Protein AF-A0A1I5GK08-F1 (afdb_monomer)

Foldseek 3Di:
DPPPPPPPPPVVLVVVLCVVLVVVLVVLLVVLCVVCVPDDPVVSCVVSVVVSVCCCVPPVVVVSVVVVVVVVVVPD

Organism: NCBI:txid655353

InterPro domains:
  IPR060381 Y2318, C-terminal domain [PF27539] (8-71)

Structure (mmCIF, N/CA/C/O backbone):
data_AF-A0A1I5GK08-F1
#
_entry.id   AF-A0A1I5GK08-F1
#
loop_
_atom_site.group_PDB
_atom_site.id
_atom_site.type_symbol
_atom_site.label_atom_id
_atom_site.label_alt_id
_atom_site.label_comp_id
_atom_site.label_asym_id
_atom_site.label_entity_id
_atom_site.label_seq_id
_atom_site.pdbx_PDB_ins_code
_atom_site.Cartn_x
_atom_site.Cartn_y
_atom_site.Cartn_z
_atom_site.occupancy
_atom_site.B_iso_or_equiv
_atom_site.auth_seq_id
_atom_site.auth_comp_id
_atom_site.auth_asym_id
_atom_site.auth_atom_id
_atom_site.pdbx_PDB_model_num
ATOM 1 N N . MET A 1 1 ? 11.603 21.157 -35.165 1.00 45.84 1 MET A N 1
ATOM 2 C CA . MET A 1 1 ? 10.708 20.071 -34.702 1.00 45.84 1 MET A CA 1
ATOM 3 C C . MET A 1 1 ? 11.305 19.467 -33.439 1.00 45.84 1 MET A C 1
ATOM 5 O O . MET A 1 1 ? 12.210 18.651 -33.532 1.00 45.84 1 MET A O 1
ATOM 9 N N . ASN A 1 2 ? 10.859 19.907 -32.258 1.00 38.72 2 ASN A N 1
ATOM 10 C CA . ASN A 1 2 ? 11.324 19.341 -30.989 1.00 38.72 2 ASN A CA 1
ATOM 11 C C . ASN A 1 2 ? 10.663 17.977 -30.785 1.00 38.72 2 ASN A C 1
ATOM 13 O O . ASN A 1 2 ? 9.553 17.886 -30.264 1.00 38.72 2 ASN A O 1
ATOM 17 N N . MET A 1 3 ? 11.341 16.915 -31.212 1.00 50.69 3 MET A N 1
ATOM 18 C CA . MET A 1 3 ? 10.997 15.555 -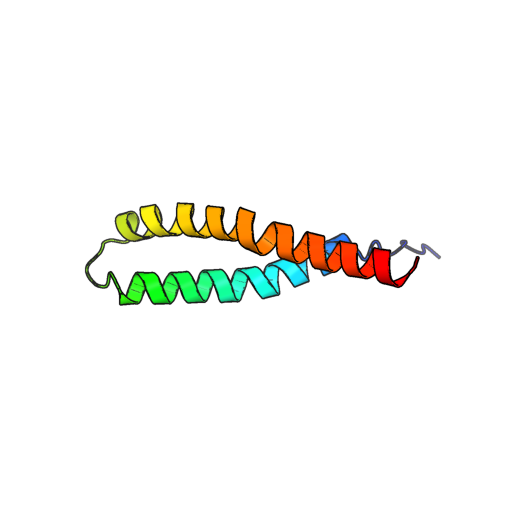30.819 1.00 50.69 3 MET A CA 1
ATOM 19 C C . MET A 1 3 ? 11.385 15.396 -29.350 1.00 50.69 3 MET A C 1
ATOM 21 O O . MET A 1 3 ? 12.495 14.982 -29.020 1.00 50.69 3 MET A O 1
ATOM 25 N N . THR A 1 4 ? 10.488 15.782 -28.444 1.00 57.59 4 THR A N 1
ATOM 26 C CA . THR A 1 4 ? 10.602 15.416 -27.035 1.00 57.59 4 THR A CA 1
ATOM 27 C C . THR A 1 4 ? 10.534 13.896 -26.975 1.00 57.59 4 THR A C 1
ATOM 29 O O . THR A 1 4 ? 9.470 13.291 -27.088 1.00 57.59 4 THR A O 1
ATOM 32 N N . ALA A 1 5 ? 11.706 13.267 -26.883 1.00 54.84 5 ALA A N 1
ATOM 33 C CA . ALA A 1 5 ? 11.856 11.836 -26.702 1.00 54.84 5 ALA A CA 1
ATOM 34 C C . ALA A 1 5 ? 10.978 11.417 -25.517 1.00 54.84 5 ALA A C 1
ATOM 36 O O . ALA A 1 5 ? 11.282 11.687 -24.353 1.00 54.84 5 ALA A O 1
ATOM 37 N N . ARG A 1 6 ? 9.821 10.833 -25.834 1.00 56.91 6 ARG A N 1
ATOM 38 C CA . ARG A 1 6 ? 8.808 10.398 -24.879 1.00 56.91 6 ARG A CA 1
ATOM 39 C C . ARG A 1 6 ? 9.485 9.368 -23.990 1.00 56.91 6 ARG A C 1
ATOM 41 O O . ARG A 1 6 ? 9.642 8.246 -24.436 1.00 56.91 6 ARG A O 1
ATOM 48 N N . LYS A 1 7 ? 9.923 9.724 -22.775 1.00 53.66 7 LYS A N 1
ATOM 49 C CA . LYS A 1 7 ? 10.351 8.758 -21.745 1.00 53.66 7 LYS A CA 1
ATOM 50 C C . LYS A 1 7 ? 9.091 8.006 -21.291 1.00 53.66 7 LYS A C 1
ATOM 52 O O . LYS A 1 7 ? 8.379 8.524 -20.431 1.00 53.66 7 LYS A O 1
ATOM 57 N N . PRO A 1 8 ? 8.751 6.817 -21.830 1.00 53.47 8 PRO A N 1
ATOM 58 C CA . PRO A 1 8 ? 7.457 6.190 -21.602 1.00 53.47 8 PRO A CA 1
ATOM 59 C C . PRO A 1 8 ? 7.547 5.087 -20.538 1.00 53.47 8 PRO A C 1
ATOM 61 O O . PRO A 1 8 ? 6.656 4.250 -20.443 1.00 53.47 8 PRO A O 1
ATOM 64 N N . SER A 1 9 ? 8.618 5.051 -19.743 1.00 65.06 9 SER A N 1
ATOM 65 C CA . SER A 1 9 ? 8.862 3.990 -18.764 1.00 65.06 9 SER A CA 1
ATOM 66 C C . SER A 1 9 ? 8.294 4.334 -17.386 1.00 65.06 9 SER A C 1
ATOM 68 O O . SER A 1 9 ? 7.559 3.535 -16.819 1.00 65.06 9 SER A O 1
ATOM 70 N N . ARG A 1 10 ? 8.539 5.548 -16.872 1.00 65.38 10 ARG A N 1
ATOM 71 C CA . ARG A 1 10 ? 8.121 5.938 -15.508 1.00 65.38 10 ARG A CA 1
ATOM 72 C C . ARG A 1 10 ? 6.605 6.089 -15.354 1.00 65.38 10 ARG A C 1
ATOM 74 O O . ARG A 1 10 ? 6.052 5.637 -14.361 1.00 65.38 10 ARG A O 1
ATOM 81 N N . ALA A 1 11 ? 5.926 6.664 -16.347 1.00 71.06 11 ALA A N 1
ATOM 82 C CA . ALA A 1 11 ? 4.474 6.850 -16.297 1.00 71.06 11 ALA A CA 1
ATOM 83 C C . ALA A 1 11 ? 3.703 5.522 -16.412 1.00 71.06 11 ALA A C 1
ATOM 85 O O . ALA A 1 11 ? 2.753 5.295 -15.670 1.00 71.06 11 ALA A O 1
ATOM 86 N N . ARG A 1 12 ? 4.138 4.611 -17.298 1.00 70.06 12 ARG A N 1
ATOM 87 C CA . ARG A 1 12 ? 3.547 3.264 -17.410 1.00 70.06 12 ARG A CA 1
ATOM 88 C C . ARG A 1 12 ? 3.774 2.439 -16.147 1.00 70.06 12 ARG A C 1
ATOM 90 O O . ARG A 1 12 ? 2.864 1.758 -15.695 1.00 70.06 12 ARG A O 1
ATOM 97 N N . PHE A 1 13 ? 4.964 2.548 -15.563 1.00 71.94 13 PHE A N 1
ATOM 98 C CA . PHE A 1 13 ? 5.301 1.920 -14.291 1.00 71.94 13 PHE A CA 1
ATOM 99 C C . PHE A 1 13 ? 4.407 2.422 -13.151 1.00 71.94 13 PHE A C 1
ATOM 101 O O . PHE A 1 13 ? 3.809 1.616 -12.444 1.00 71.94 13 PHE A O 1
ATOM 108 N N 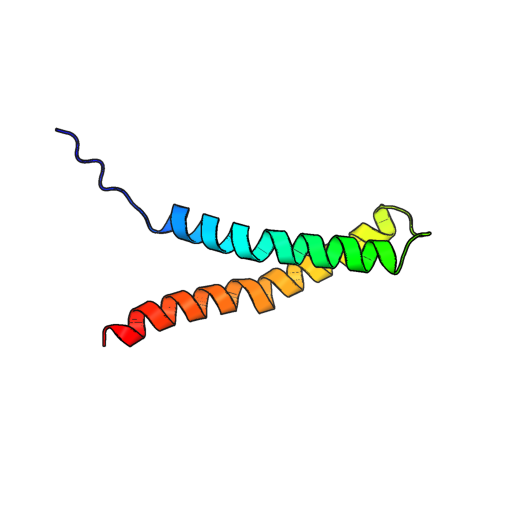. ALA A 1 14 ? 4.237 3.743 -13.032 1.00 77.50 14 ALA A N 1
ATOM 109 C CA . ALA A 1 14 ? 3.351 4.347 -12.041 1.00 77.50 14 ALA A CA 1
ATOM 110 C C . ALA A 1 14 ? 1.884 3.927 -12.230 1.00 77.50 14 ALA A C 1
ATOM 112 O O . ALA A 1 14 ? 1.218 3.613 -11.251 1.00 77.50 14 ALA A O 1
ATOM 113 N N . LEU A 1 15 ? 1.392 3.852 -13.472 1.00 80.19 15 LEU A N 1
ATOM 114 C CA . LEU A 1 15 ? 0.042 3.353 -13.761 1.00 80.19 15 LEU A CA 1
ATOM 115 C C . LEU A 1 15 ? -0.134 1.884 -13.368 1.00 80.19 15 LEU A C 1
ATOM 117 O O . LEU A 1 15 ? -1.165 1.524 -12.811 1.00 80.19 15 LEU A O 1
ATOM 121 N N . MET A 1 16 ? 0.865 1.040 -13.630 1.00 77.88 16 MET A N 1
ATOM 122 C CA . MET A 1 16 ? 0.803 -0.379 -13.279 1.00 77.88 16 MET A CA 1
ATOM 123 C C . MET A 1 16 ? 0.845 -0.588 -11.760 1.00 77.88 16 MET A C 1
ATOM 125 O O . MET A 1 16 ? 0.106 -1.423 -11.246 1.00 77.88 16 MET A O 1
ATOM 129 N N . ILE A 1 17 ? 1.641 0.219 -11.044 1.00 78.88 17 ILE A N 1
ATOM 130 C CA . ILE A 1 17 ? 1.608 0.306 -9.578 1.00 78.88 17 ILE A CA 1
ATOM 131 C C . ILE A 1 17 ? 0.222 0.719 -9.117 1.00 78.88 17 ILE A C 1
ATOM 133 O O . ILE A 1 17 ? -0.368 0.014 -8.313 1.00 78.88 17 ILE A O 1
ATOM 137 N N . LEU A 1 18 ? -0.304 1.836 -9.621 1.00 81.44 18 LEU A N 1
ATOM 138 C CA . LEU A 1 18 ? -1.596 2.375 -9.207 1.00 81.44 18 LEU A CA 1
ATOM 139 C C . LEU A 1 18 ? -2.700 1.325 -9.371 1.00 81.44 18 LEU A C 1
ATOM 141 O O . LEU A 1 18 ? -3.476 1.100 -8.449 1.00 81.44 18 LEU A O 1
ATOM 145 N N . LEU A 1 19 ? -2.718 0.642 -10.516 1.00 84.69 19 LEU A N 1
ATOM 146 C CA . LEU A 1 19 ? -3.717 -0.368 -10.842 1.00 84.69 19 LEU A CA 1
ATOM 147 C C . LEU A 1 19 ? -3.645 -1.604 -9.931 1.00 84.69 19 LEU A C 1
ATOM 149 O O . LEU A 1 19 ? -4.664 -2.251 -9.730 1.00 84.69 19 LEU A O 1
ATOM 153 N N . PHE A 1 20 ? -2.479 -1.922 -9.362 1.00 80.19 20 PHE A N 1
ATOM 154 C CA . PHE A 1 20 ? -2.311 -3.026 -8.406 1.00 80.19 20 PHE A CA 1
ATOM 155 C C . PHE A 1 20 ? -2.473 -2.592 -6.943 1.00 80.19 20 PHE A C 1
ATOM 157 O O . PHE A 1 20 ? -3.129 -3.276 -6.162 1.00 80.19 20 PHE A O 1
ATOM 164 N N . VAL A 1 21 ? -1.895 -1.448 -6.568 1.00 81.56 21 VAL A N 1
ATOM 165 C CA . VAL A 1 21 ? -1.969 -0.865 -5.221 1.00 81.56 21 VAL A CA 1
ATOM 166 C C . VAL A 1 21 ? -3.410 -0.553 -4.867 1.00 81.56 21 VAL A C 1
ATOM 168 O O . VAL A 1 21 ? -3.847 -0.908 -3.780 1.00 81.56 21 VAL A O 1
ATOM 171 N N . TYR A 1 22 ? -4.135 0.120 -5.763 1.00 82.81 22 TYR A N 1
ATOM 172 C CA . TYR A 1 22 ? -5.475 0.616 -5.477 1.00 82.81 22 TYR A CA 1
ATOM 173 C C . TYR A 1 22 ? -6.431 -0.501 -5.030 1.00 82.81 22 TYR A C 1
ATOM 175 O O . TYR A 1 22 ? -6.919 -0.418 -3.904 1.00 82.81 22 TYR A O 1
ATOM 183 N N . PRO A 1 23 ? -6.644 -1.588 -5.801 1.00 86.62 23 PRO A N 1
ATOM 184 C CA . PRO A 1 23 ? -7.525 -2.667 -5.363 1.00 86.62 23 PRO A CA 1
ATOM 185 C C . PRO A 1 23 ? -7.004 -3.388 -4.117 1.00 86.62 23 PRO A C 1
ATOM 187 O O . PRO A 1 23 ? -7.812 -3.792 -3.285 1.00 86.62 23 PRO A O 1
ATOM 190 N N . LEU A 1 24 ? -5.684 -3.524 -3.948 1.00 84.12 24 LEU A N 1
ATOM 191 C CA . LEU A 1 24 ? -5.105 -4.156 -2.763 1.00 84.12 24 LEU A CA 1
ATOM 192 C C . LEU A 1 24 ? -5.389 -3.344 -1.493 1.00 84.12 24 LEU A C 1
ATOM 194 O O . LEU A 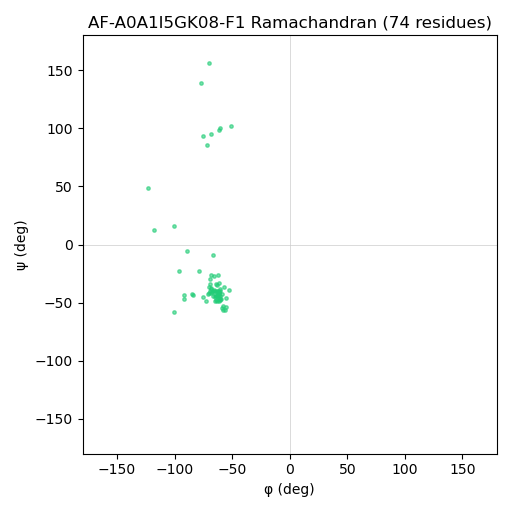1 24 ? -5.869 -3.893 -0.502 1.00 84.12 24 LEU A O 1
ATOM 198 N N . VAL A 1 25 ? -5.139 -2.034 -1.536 1.00 84.19 25 VAL A N 1
ATOM 199 C CA . VAL A 1 25 ? -5.423 -1.117 -0.427 1.00 84.19 25 VAL A CA 1
ATOM 200 C C . VAL A 1 25 ? -6.919 -1.080 -0.147 1.00 84.19 25 VAL A C 1
ATOM 202 O O . VAL A 1 25 ? -7.312 -1.174 1.010 1.00 84.19 25 VAL A O 1
ATOM 205 N N . THR A 1 26 ? -7.760 -1.007 -1.180 1.00 87.88 26 THR A N 1
ATOM 206 C CA . THR A 1 26 ? -9.219 -1.021 -1.030 1.00 87.88 26 THR A CA 1
ATOM 207 C C . THR A 1 26 ? -9.712 -2.314 -0.378 1.00 87.88 26 THR A C 1
ATOM 209 O O . THR A 1 26 ? -10.478 -2.247 0.579 1.00 87.88 26 THR A O 1
ATOM 212 N N . LEU A 1 27 ? -9.253 -3.489 -0.821 1.00 88.69 27 LEU A N 1
ATOM 213 C CA . LEU A 1 27 ? -9.628 -4.772 -0.210 1.00 88.69 27 LEU A CA 1
ATOM 214 C C . LEU A 1 27 ? -9.211 -4.854 1.257 1.00 88.69 27 LEU A C 1
ATOM 216 O O . LEU A 1 27 ? -10.006 -5.264 2.100 1.00 88.69 27 LEU A O 1
ATOM 220 N N . LEU A 1 28 ? -7.988 -4.428 1.569 1.00 84.88 28 LEU A N 1
ATOM 221 C CA . LEU A 1 28 ? -7.496 -4.373 2.942 1.00 84.88 28 LEU A CA 1
ATOM 222 C C . LEU A 1 28 ? -8.307 -3.409 3.802 1.00 84.88 28 LEU A C 1
ATOM 224 O O . LEU A 1 28 ? -8.666 -3.748 4.927 1.00 84.88 28 LEU A O 1
ATOM 228 N N . LEU A 1 29 ? -8.633 -2.234 3.265 1.00 83.81 29 LEU A N 1
ATOM 229 C CA . LEU A 1 29 ? -9.456 -1.234 3.933 1.00 83.81 29 LEU A CA 1
ATOM 230 C C . LEU A 1 29 ? -10.826 -1.817 4.292 1.00 83.81 29 LEU A C 1
ATOM 232 O O . LEU A 1 29 ? -11.224 -1.763 5.454 1.00 83.81 29 LEU A O 1
ATOM 236 N N . TYR A 1 30 ? -11.521 -2.399 3.314 1.00 87.38 30 TYR A N 1
ATOM 237 C CA . TYR A 1 30 ? -12.844 -2.987 3.520 1.00 87.38 30 TYR A CA 1
ATOM 238 C C . TYR A 1 30 ? -12.796 -4.216 4.432 1.00 87.38 30 TYR A C 1
ATOM 240 O O . TYR A 1 30 ? -13.650 -4.345 5.304 1.00 87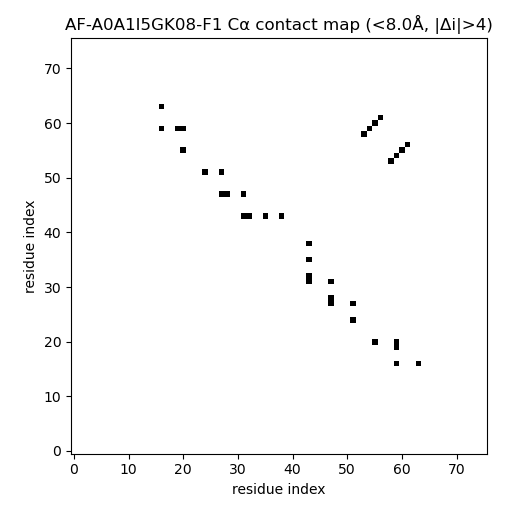.38 30 TYR A O 1
ATOM 248 N N . GLY A 1 31 ? -11.787 -5.079 4.292 1.00 88.31 31 GLY A N 1
ATOM 249 C CA . GLY A 1 31 ? -11.603 -6.250 5.151 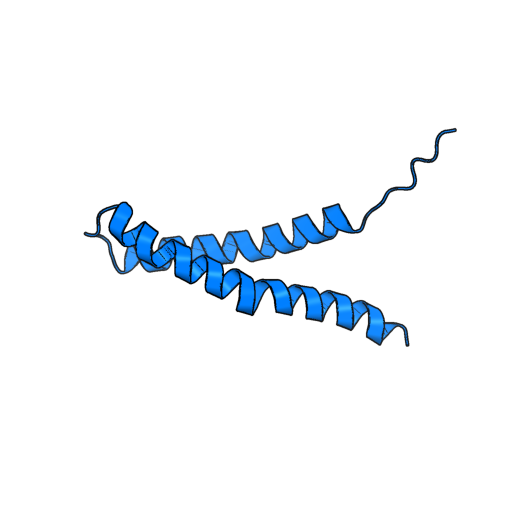1.00 88.31 31 GLY A CA 1
ATOM 250 C C . GLY A 1 31 ? -11.358 -5.862 6.609 1.00 88.31 31 GLY A C 1
ATOM 251 O O . GLY A 1 31 ? -12.052 -6.341 7.504 1.00 88.31 31 GLY A O 1
ATOM 252 N N . ILE A 1 32 ? -10.437 -4.926 6.856 1.00 83.00 32 ILE A N 1
ATOM 253 C CA . ILE A 1 32 ? -10.157 -4.424 8.208 1.00 83.00 32 ILE A CA 1
ATOM 254 C C . ILE A 1 32 ? -11.383 -3.704 8.772 1.00 83.00 32 ILE A C 1
ATOM 256 O O . ILE A 1 32 ? -11.744 -3.935 9.925 1.00 83.00 32 ILE A O 1
ATOM 260 N N . ALA A 1 33 ? -12.051 -2.861 7.979 1.00 81.50 33 ALA A N 1
ATOM 261 C CA . ALA A 1 33 ? -13.255 -2.153 8.412 1.00 81.50 33 ALA A CA 1
ATOM 262 C C . ALA A 1 33 ? -14.391 -3.119 8.792 1.00 81.50 33 ALA A C 1
ATOM 264 O O . ALA A 1 33 ? -15.048 -2.898 9.808 1.00 81.50 33 ALA A O 1
ATOM 265 N N . ALA A 1 34 ? -14.578 -4.201 8.029 1.00 83.19 34 ALA A N 1
ATOM 266 C CA . ALA A 1 34 ? -15.578 -5.231 8.300 1.00 83.19 34 ALA A CA 1
ATOM 267 C C . ALA A 1 34 ? -15.246 -6.076 9.540 1.00 83.19 34 ALA A C 1
ATOM 269 O O . ALA A 1 34 ? -16.151 -6.436 10.286 1.00 83.19 34 ALA A O 1
ATOM 270 N N . MET A 1 35 ? -13.965 -6.372 9.793 1.00 79.75 35 MET A N 1
ATOM 271 C CA . MET A 1 35 ? -13.551 -7.129 10.984 1.00 79.75 35 MET A CA 1
ATOM 272 C C . MET A 1 35 ? -13.496 -6.280 12.259 1.00 79.75 35 MET A C 1
ATOM 274 O O . MET A 1 35 ? -13.592 -6.812 13.363 1.00 79.75 35 MET A O 1
ATOM 278 N N . THR A 1 36 ? -13.351 -4.958 12.132 1.00 81.56 36 THR A N 1
ATOM 279 C CA . THR A 1 36 ? -13.197 -4.047 13.277 1.00 81.56 36 THR A CA 1
ATOM 280 C C . THR A 1 36 ? -14.250 -2.926 13.329 1.00 81.56 36 THR A C 1
ATOM 282 O O . THR A 1 36 ? -13.882 -1.768 13.539 1.00 81.56 36 THR A O 1
ATOM 285 N N . PRO A 1 37 ? -15.566 -3.198 13.188 1.00 73.81 37 PRO A N 1
ATOM 286 C CA . PRO A 1 37 ? -16.598 -2.166 13.009 1.00 73.81 37 PRO A CA 1
ATOM 287 C C . PRO A 1 37 ? -16.730 -1.191 14.192 1.00 73.81 37 PRO A C 1
ATOM 289 O O . PRO A 1 37 ? -17.057 -0.025 13.990 1.00 73.81 37 PRO A O 1
ATOM 292 N N . GLN A 1 38 ? -16.365 -1.624 15.397 1.00 78.00 38 GLN A N 1
ATOM 293 C CA . GLN A 1 38 ? -16.363 -0.814 16.623 1.00 78.00 38 GLN A CA 1
ATOM 294 C C . GLN A 1 38 ? -15.049 -0.055 16.899 1.00 78.00 38 GLN A C 1
ATOM 296 O O . GLN A 1 38 ? -14.972 0.702 17.862 1.00 78.00 38 GLN A O 1
ATOM 301 N N . TRP A 1 39 ? -13.999 -0.259 16.096 1.00 80.38 39 TRP A N 1
ATOM 302 C CA . TRP A 1 39 ? -12.703 0.389 16.327 1.00 80.38 39 TRP A CA 1
ATOM 303 C C . TRP A 1 39 ? -12.716 1.846 15.879 1.00 80.38 39 TRP A C 1
ATOM 305 O O . TRP A 1 39 ? -13.221 2.181 14.804 1.00 80.38 39 TRP A O 1
ATOM 315 N N . GLN A 1 40 ? -12.097 2.708 16.683 1.00 83.62 40 GLN A N 1
ATOM 316 C CA . GLN A 1 40 ? -11.878 4.096 16.298 1.00 83.62 40 GLN A CA 1
ATOM 317 C C . GLN A 1 40 ? -10.835 4.183 15.172 1.00 83.62 40 GLN A C 1
ATOM 319 O O . GLN A 1 40 ? -9.975 3.313 15.012 1.00 83.62 40 GLN A O 1
ATOM 324 N N . LEU A 1 41 ? -10.894 5.269 14.395 1.00 81.56 41 LEU A N 1
ATOM 325 C CA . LEU A 1 41 ? -10.082 5.458 13.187 1.00 81.56 41 LEU A CA 1
ATOM 326 C C . LEU A 1 41 ? -8.575 5.251 13.429 1.00 81.56 41 LEU A C 1
ATOM 328 O O . LEU A 1 41 ? -7.907 4.634 12.606 1.00 81.56 41 LEU A O 1
ATOM 332 N N . TRP A 1 42 ? -8.052 5.709 14.568 1.00 81.62 42 TRP A N 1
ATOM 333 C CA . TRP A 1 42 ? -6.636 5.588 14.931 1.00 81.62 42 TRP A CA 1
ATOM 334 C C . TRP A 1 42 ? -6.190 4.138 15.156 1.00 81.62 42 TRP A C 1
ATOM 336 O O . TRP A 1 42 ? -5.111 3.764 14.705 1.00 81.62 42 TRP A O 1
ATOM 346 N N . GLN A 1 43 ? -7.028 3.300 15.776 1.00 83.81 43 GLN A N 1
ATOM 347 C CA . GLN A 1 43 ? -6.721 1.882 16.001 1.00 83.81 43 GLN A CA 1
ATOM 348 C C . GLN A 1 43 ? -6.686 1.126 14.671 1.00 83.81 43 GLN A C 1
ATOM 350 O O . GLN A 1 43 ? -5.786 0.324 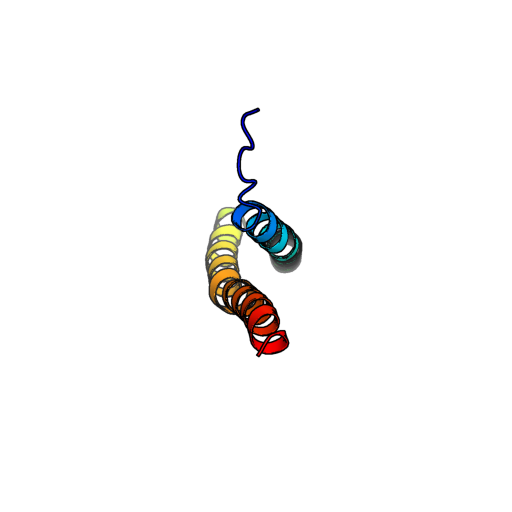14.422 1.00 83.81 43 GLN A O 1
ATOM 355 N N . ARG A 1 44 ? -7.633 1.433 13.773 1.00 83.81 44 ARG A N 1
ATOM 356 C CA . ARG A 1 44 ? -7.638 0.875 12.414 1.00 83.81 44 ARG A CA 1
ATOM 357 C C . ARG A 1 44 ? -6.428 1.342 11.616 1.00 83.81 44 ARG A C 1
ATOM 359 O O . ARG A 1 44 ? -5.784 0.518 10.981 1.00 83.81 44 ARG A O 1
ATOM 366 N N . ALA A 1 45 ? -6.097 2.633 11.668 1.00 83.06 45 ALA A N 1
ATOM 367 C CA . ALA A 1 45 ? -4.948 3.197 10.964 1.00 83.06 45 ALA A CA 1
ATOM 368 C C . ALA A 1 45 ? -3.626 2.585 11.451 1.00 83.06 45 ALA A C 1
ATOM 370 O O . ALA A 1 45 ? -2.770 2.253 10.633 1.00 83.06 45 ALA A O 1
ATOM 371 N N . MET A 1 46 ? -3.494 2.356 12.760 1.00 89.19 46 MET A N 1
ATOM 372 C CA . MET A 1 46 ? -2.305 1.748 13.358 1.00 89.19 46 MET A CA 1
ATOM 373 C C . MET A 1 46 ? -2.040 0.327 12.842 1.00 89.19 46 MET A C 1
ATOM 375 O O . MET A 1 46 ? -0.882 -0.045 12.701 1.00 89.19 46 MET A O 1
ATOM 379 N N . ILE A 1 47 ? -3.081 -0.449 12.517 1.00 86.00 47 ILE A N 1
ATOM 380 C CA . ILE A 1 47 ? -2.935 -1.778 11.892 1.00 86.00 47 ILE A CA 1
ATOM 381 C C . ILE A 1 47 ? -2.810 -1.668 10.373 1.00 86.00 47 ILE A C 1
ATOM 383 O O . ILE A 1 47 ? -1.998 -2.347 9.749 1.00 86.00 47 ILE A O 1
ATOM 387 N N . MET A 1 48 ? -3.616 -0.810 9.760 1.00 85.19 48 MET A N 1
ATOM 388 C CA . MET A 1 48 ? -3.710 -0.701 8.313 1.00 85.19 48 MET A CA 1
ATOM 389 C C . MET A 1 48 ? -2.408 -0.207 7.687 1.00 85.19 48 MET A C 1
ATOM 391 O O . MET A 1 48 ? -1.965 -0.774 6.694 1.00 85.19 48 MET A O 1
ATOM 395 N N . VAL A 1 49 ? -1.769 0.810 8.272 1.00 87.62 49 VAL A N 1
ATOM 396 C CA . VAL A 1 49 ? -0.516 1.378 7.754 1.00 87.62 49 VAL A CA 1
ATOM 397 C C . VAL A 1 49 ? 0.604 0.334 7.658 1.00 87.62 49 VAL A C 1
ATOM 399 O O . VAL A 1 49 ? 1.111 0.140 6.552 1.00 87.62 49 VAL A O 1
ATOM 402 N N . PRO A 1 50 ? 1.000 -0.379 8.732 1.00 90.38 50 PRO A N 1
ATOM 403 C CA . PRO A 1 50 ? 2.071 -1.366 8.637 1.00 90.38 50 PRO A CA 1
ATOM 404 C C . PRO A 1 50 ? 1.708 -2.515 7.696 1.00 90.38 50 PRO A C 1
ATOM 406 O O . PRO A 1 50 ? 2.572 -2.995 6.966 1.00 90.38 50 PRO A O 1
ATOM 409 N N . LEU A 1 51 ? 0.436 -2.914 7.642 1.00 87.75 51 LEU A N 1
ATOM 410 C CA . LEU A 1 51 ? -0.015 -3.969 6.740 1.00 87.75 51 LEU A CA 1
ATOM 411 C C . LEU A 1 51 ? 0.103 -3.535 5.270 1.00 87.75 51 LEU A C 1
ATOM 413 O O . LEU A 1 51 ? 0.640 -4.278 4.451 1.00 87.75 51 LEU A O 1
ATOM 417 N N . VAL A 1 52 ? -0.301 -2.303 4.942 1.00 86.00 52 VAL A N 1
ATOM 418 C CA . VAL A 1 52 ? -0.115 -1.719 3.605 1.00 86.00 52 VAL A CA 1
ATOM 419 C C . VAL A 1 52 ? 1.370 -1.609 3.254 1.00 86.00 52 VAL A C 1
ATOM 421 O O . VAL A 1 52 ? 1.738 -1.932 2.129 1.00 86.00 52 VAL A O 1
ATOM 424 N N . VAL A 1 53 ? 2.236 -1.217 4.195 1.00 88.62 53 VAL A N 1
ATOM 425 C CA . VAL A 1 53 ? 3.690 -1.134 3.964 1.00 88.62 53 VAL A CA 1
ATOM 426 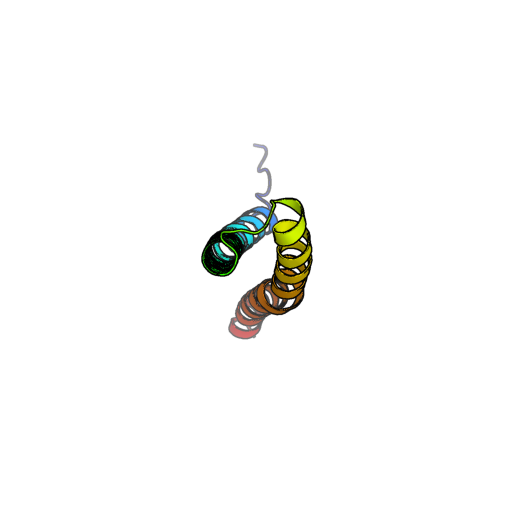C C . VAL A 1 53 ? 4.285 -2.514 3.681 1.00 88.62 53 VAL A C 1
ATOM 428 O O . VAL A 1 53 ? 4.996 -2.676 2.689 1.00 88.62 53 VAL A O 1
ATOM 431 N N . ILE A 1 54 ? 3.961 -3.524 4.494 1.00 88.88 54 ILE A N 1
ATOM 432 C CA . ILE A 1 54 ? 4.409 -4.907 4.276 1.00 88.88 54 ILE A CA 1
ATOM 433 C C . ILE A 1 54 ? 3.904 -5.405 2.920 1.00 88.88 54 ILE A C 1
ATOM 435 O O . ILE A 1 54 ? 4.687 -5.924 2.128 1.00 88.88 54 ILE A O 1
ATOM 439 N N . ALA A 1 55 ? 2.627 -5.193 2.601 1.00 84.94 55 ALA A N 1
ATOM 440 C CA . ALA A 1 55 ? 2.073 -5.601 1.318 1.00 84.94 55 ALA A CA 1
ATOM 441 C C . ALA A 1 55 ? 2.741 -4.866 0.143 1.00 84.94 55 ALA A C 1
ATOM 443 O O . ALA A 1 55 ? 3.062 -5.479 -0.871 1.00 84.94 55 ALA A O 1
ATOM 444 N N . MET A 1 56 ? 3.035 -3.572 0.270 1.00 82.75 56 MET A N 1
ATOM 445 C CA . MET A 1 56 ? 3.772 -2.839 -0.758 1.00 82.75 56 MET A CA 1
ATOM 446 C C . MET A 1 56 ? 5.171 -3.422 -0.982 1.00 82.75 56 MET A C 1
ATOM 448 O O . MET A 1 56 ? 5.549 -3.663 -2.129 1.00 82.75 56 MET A O 1
ATOM 452 N N . VAL A 1 57 ? 5.922 -3.688 0.089 1.00 83.25 57 VAL A N 1
ATOM 453 C CA . VAL A 1 57 ? 7.305 -4.178 -0.004 1.00 83.25 57 VAL A CA 1
ATOM 454 C C . VAL A 1 57 ? 7.371 -5.620 -0.508 1.00 83.25 57 VAL A C 1
ATOM 456 O O . VAL A 1 57 ? 8.199 -5.922 -1.363 1.00 83.25 57 VAL A O 1
ATOM 459 N N . TYR A 1 58 ? 6.492 -6.498 -0.021 1.00 79.31 58 TYR A N 1
ATOM 460 C CA . TYR A 1 58 ? 6.554 -7.938 -0.296 1.00 79.31 58 TYR A CA 1
ATOM 461 C C . TYR A 1 58 ? 5.661 -8.420 -1.440 1.00 79.31 58 TYR A C 1
ATOM 463 O O . TYR A 1 58 ? 5.947 -9.469 -2.006 1.00 79.31 58 TYR A O 1
ATOM 471 N N . LEU A 1 59 ? 4.592 -7.705 -1.800 1.00 75.56 59 LEU A N 1
ATOM 472 C CA . LEU A 1 59 ? 3.798 -8.030 -2.990 1.00 75.56 59 LEU A CA 1
ATOM 473 C C . LEU A 1 59 ? 4.175 -7.112 -4.138 1.00 75.56 59 LEU A C 1
ATOM 475 O O . LEU A 1 59 ? 4.599 -7.586 -5.183 1.00 75.56 59 LEU A O 1
ATOM 479 N N . ILE A 1 60 ? 4.044 -5.799 -3.961 1.00 75.00 60 ILE A N 1
ATOM 480 C CA . ILE A 1 60 ? 4.017 -4.872 -5.099 1.00 75.00 60 ILE A CA 1
ATOM 481 C C . ILE A 1 60 ? 5.397 -4.705 -5.733 1.00 75.00 60 ILE A C 1
ATOM 483 O O . ILE A 1 60 ? 5.520 -4.865 -6.949 1.00 75.00 60 ILE A O 1
ATOM 487 N N . ILE A 1 61 ? 6.438 -4.456 -4.933 1.00 78.25 61 ILE A N 1
ATOM 488 C CA . ILE A 1 61 ? 7.818 -4.347 -5.435 1.00 78.25 61 ILE A CA 1
ATOM 489 C C . ILE A 1 61 ? 8.241 -5.607 -6.220 1.00 78.25 61 ILE A C 1
ATOM 491 O O . ILE A 1 61 ? 8.622 -5.453 -7.387 1.00 78.25 61 ILE A O 1
ATOM 495 N N . PRO A 1 62 ? 8.132 -6.840 -5.681 1.00 71.88 62 PRO A N 1
ATOM 496 C CA . PRO A 1 62 ? 8.548 -8.029 -6.416 1.00 71.88 62 PRO A CA 1
ATOM 497 C C . PRO A 1 62 ? 7.644 -8.345 -7.607 1.00 71.88 62 PRO A C 1
ATOM 499 O O . PRO A 1 62 ? 8.167 -8.772 -8.631 1.00 71.88 62 PRO A O 1
ATOM 502 N N . PHE A 1 63 ? 6.329 -8.086 -7.553 1.00 71.62 63 PHE A N 1
ATOM 503 C CA . PHE A 1 63 ? 5.445 -8.309 -8.712 1.00 71.62 63 PHE A CA 1
ATOM 504 C C . PHE A 1 63 ? 5.862 -7.465 -9.914 1.00 71.62 63 PHE A C 1
ATOM 506 O O . PHE A 1 63 ? 5.807 -7.891 -11.071 1.00 71.62 63 PHE A O 1
ATOM 513 N N . ILE A 1 64 ? 6.280 -6.234 -9.636 1.00 69.25 64 ILE A N 1
ATOM 514 C CA . ILE A 1 64 ? 6.722 -5.306 -10.662 1.00 69.25 64 ILE A CA 1
ATOM 515 C C . ILE A 1 64 ? 8.111 -5.686 -11.157 1.00 69.25 64 ILE A C 1
ATOM 517 O O . ILE A 1 64 ? 8.322 -5.721 -12.369 1.00 69.25 64 ILE A O 1
ATOM 521 N N . GLN A 1 65 ? 9.038 -6.003 -10.249 1.00 69.50 65 GLN A N 1
ATOM 522 C CA . GLN A 1 65 ? 10.366 -6.484 -10.622 1.00 69.50 65 GLN A CA 1
ATOM 523 C C . GLN A 1 65 ? 10.274 -7.761 -11.466 1.00 69.50 65 GLN A C 1
ATOM 525 O O . GLN A 1 65 ? 10.919 -7.821 -12.508 1.00 69.50 65 GLN A O 1
ATOM 530 N N . GLN A 1 66 ? 9.407 -8.716 -11.112 1.00 66.31 66 GLN A N 1
ATOM 531 C CA . GLN A 1 66 ? 9.139 -9.924 -11.903 1.00 66.31 66 GLN A CA 1
ATOM 532 C C . GLN A 1 66 ? 8.572 -9.600 -13.281 1.00 66.31 66 GLN A C 1
ATOM 534 O O . GLN A 1 66 ? 9.054 -10.143 -14.270 1.00 66.31 66 GLN A O 1
ATOM 539 N N . ARG A 1 67 ? 7.591 -8.693 -13.392 1.00 66.56 67 ARG A N 1
ATOM 540 C CA . ARG A 1 67 ? 7.078 -8.277 -14.708 1.00 66.56 67 ARG A CA 1
ATOM 541 C C . ARG A 1 67 ? 8.161 -7.620 -15.555 1.00 66.56 67 ARG A C 1
ATOM 543 O O . ARG A 1 67 ? 8.255 -7.912 -16.741 1.00 66.56 67 ARG A O 1
ATOM 550 N N . MET A 1 68 ? 8.986 -6.754 -14.970 1.00 64.12 68 MET A N 1
ATOM 551 C CA . MET A 1 68 ? 10.078 -6.105 -15.697 1.00 64.12 68 MET A CA 1
ATOM 552 C C . MET A 1 68 ? 11.180 -7.092 -16.099 1.00 64.12 68 MET A C 1
ATOM 554 O O . MET A 1 68 ? 11.687 -6.992 -17.213 1.00 64.12 68 MET A O 1
ATOM 558 N N . GLN A 1 69 ? 11.512 -8.066 -15.248 1.00 59.41 69 GLN A N 1
ATOM 55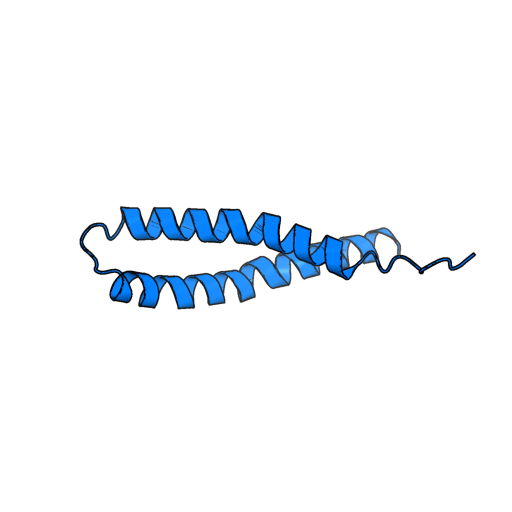9 C CA . GLN A 1 69 ? 12.464 -9.131 -15.572 1.00 59.41 69 GLN A CA 1
ATOM 560 C C . GLN A 1 69 ? 11.919 -10.086 -16.635 1.00 59.41 69 GLN A C 1
ATOM 562 O O . GLN A 1 69 ? 12.636 -10.389 -17.582 1.00 59.41 69 GLN A O 1
ATOM 567 N N . ALA A 1 70 ? 10.642 -10.469 -16.567 1.00 58.53 70 ALA A N 1
ATOM 568 C CA . ALA A 1 70 ? 9.991 -11.267 -17.604 1.00 58.53 70 ALA A CA 1
ATOM 569 C C . ALA A 1 70 ? 10.062 -10.583 -18.982 1.00 58.53 70 ALA A C 1
ATOM 571 O O . ALA A 1 70 ? 10.293 -11.246 -19.988 1.00 58.53 70 ALA A O 1
ATOM 572 N N . PHE A 1 71 ? 9.953 -9.251 -19.041 1.00 58.09 71 PHE A N 1
ATOM 573 C CA . PHE A 1 71 ? 10.146 -8.503 -20.290 1.00 58.09 71 PHE A CA 1
ATOM 574 C C . PHE A 1 71 ? 11.593 -8.507 -20.812 1.00 58.09 71 PHE A C 1
ATOM 576 O O . PHE A 1 71 ? 11.786 -8.352 -22.018 1.00 58.09 71 PHE A O 1
ATOM 583 N N . ILE A 1 72 ? 12.594 -8.665 -19.941 1.00 56.38 72 ILE A N 1
ATOM 584 C CA . ILE A 1 72 ? 14.013 -8.722 -20.326 1.00 56.38 72 ILE A CA 1
ATOM 585 C C . ILE A 1 72 ? 14.394 -10.147 -20.751 1.00 56.38 72 ILE A C 1
ATOM 587 O O . ILE A 1 72 ? 15.032 -10.313 -21.785 1.00 56.38 72 ILE A O 1
ATOM 591 N N . THR A 1 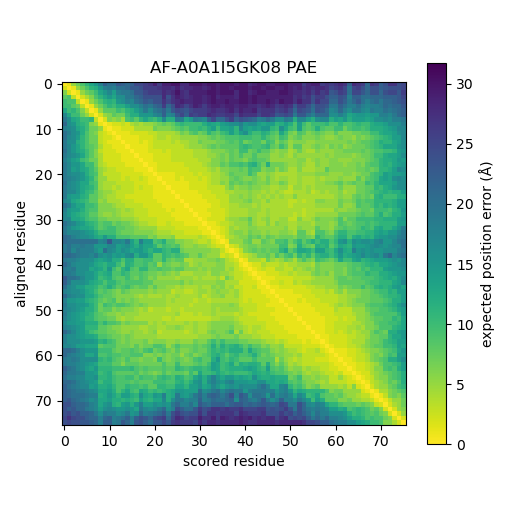73 ? 13.950 -11.174 -20.022 1.00 53.94 73 THR A N 1
ATOM 592 C CA . THR A 1 73 ? 14.247 -12.581 -20.345 1.00 53.94 73 THR A CA 1
ATOM 593 C C . THR A 1 73 ? 13.536 -13.063 -21.611 1.00 53.94 73 THR A C 1
ATOM 595 O O . THR A 1 73 ? 14.095 -13.868 -22.336 1.00 53.94 73 THR A O 1
ATOM 598 N N . VAL A 1 74 ? 12.356 -12.531 -21.953 1.00 54.84 74 VAL A N 1
ATOM 599 C CA . VAL A 1 74 ? 11.670 -12.849 -23.228 1.00 54.84 74 VAL A CA 1
ATOM 600 C C . VAL A 1 74 ? 12.436 -12.336 -24.469 1.00 54.84 74 VAL A C 1
ATOM 602 O O . VAL A 1 74 ? 12.067 -12.664 -25.594 1.00 54.84 74 VAL A O 1
ATOM 605 N N . ARG A 1 75 ? 13.500 -11.533 -24.304 1.00 46.28 75 ARG A N 1
ATOM 606 C CA . ARG A 1 75 ? 14.325 -10.994 -25.404 1.00 46.28 75 ARG A CA 1
ATOM 607 C C . ARG A 1 75 ? 15.802 -11.431 -25.389 1.00 46.28 75 ARG A C 1
ATOM 609 O O . ARG A 1 75 ? 16.585 -10.825 -26.121 1.00 46.28 75 ARG A O 1
ATOM 616 N N . ALA A 1 76 ? 16.177 -12.425 -24.584 1.00 47.09 76 ALA A N 1
ATOM 617 C CA . ALA A 1 76 ? 17.492 -13.078 -24.643 1.00 47.09 76 ALA A CA 1
ATOM 618 C C . ALA A 1 76 ? 17.367 -14.430 -25.355 1.00 47.09 76 ALA A C 1
ATOM 620 O O . ALA A 1 76 ? 18.273 -14.741 -26.156 1.00 47.09 76 ALA A O 1
#

Sequence (76 aa):
MNMTARKPSRARFALMILLFVYPLVTLLLYGIAAMTPQWQLWQRAMIMVPLVVIAMVYLIIPFIQQRMQAFITVRA

Mean predicted aligned error: 10.03 Å

Secondary structure (DSSP, 8-state):
--------SHHHHHHHHHHHHHHHHHHHHHHHHHH-TT--HHHHHHHHHHHHHHHIIIIIHHHHHHHHHHHHHTT-

Solvent-accessible surface area (backbone atoms only — not comparable to full-atom values): 4498 Å² total; per-residue (Å²): 133,88,78,74,78,76,78,70,58,66,61,53,50,51,50,54,47,48,68,51,48,50,59,53,53,51,50,50,50,52,50,51,46,69,76,41,74,87,57,53,70,68,65,51,44,66,53,48,52,59,50,50,50,51,44,42,62,70,45,50,50,50,55,49,51,50,54,54,47,52,65,51,63,78,72,112

Radius of gyration: 17.68 Å; Cα contacts (8 Å, |Δi|>4): 18; chains: 1; bounding box: 34×33×51 Å

pLDDT: mean 74.44, std 12.96, range [38.72, 90.38]